Protein AF-A0A590UJH7-F1 (afdb_monomer)

Solvent-accessible surface area (backbone atoms only — not comparable to full-atom values): 5292 Å² total; per-residue (Å²): 113,94,82,71,70,86,52,66,44,69,43,80,46,35,69,71,58,42,50,66,76,37,66,91,41,55,76,65,64,64,70,36,80,49,76,37,46,43,72,35,89,73,34,85,44,66,80,74,48,61,34,47,60,52,49,46,46,61,72,41,87,78,50,69,88,79,75,90,61,97,65,79,81,49,74,79,75,78,82,77,131

Secondary structure (DSSP, 8-state):
-TT-----EE-S--HHHHHHHHTT-HHHHTTSS-EE-TT-TT--S-TTSSHHHHHHHHTSSSPP-----S-----------

Foldseek 3Di:
DVVPDAAEEFELADDVRCCVVCVVPVVVNVVHPYYHYNPHPQPPDDPVDCSRVVVGQVPDVVRDPDDDDVDPDRPDDPDDD

Organism: Homo sapiens (NCBI:txid9606)

Nearest PDB structures (foldseek):
  3l5k-assembly1_A  TM=1.005E+00  e=3.185E-09  Homo sapiens
  8i8b-assembly1_J  TM=5.307E-01  e=3.316E+00  Autographa calif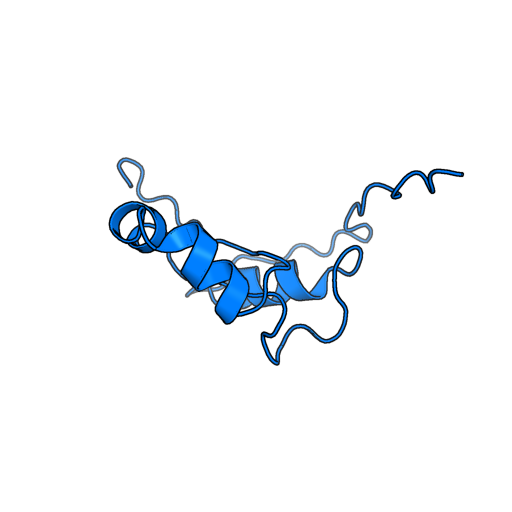ornica multiple nucleopolyhedrovirus
  5i90-assembly1_B  TM=3.863E-01  e=3.794E+00  Pseudomonas aeruginosa PAO1

pLDDT: mean 86.93, std 18.57, range [40.75, 98.38]

InterPro domains:
  IPR023214 HAD superfamily [G3DSA:3.40.50.1000] (1-75)
  IPR036412 HAD-like superfamily [SSF56784] (4-64)

Mean predicted aligned error: 7.37 Å

Structure (mmCIF, N/CA/C/O backbone):
data_AF-A0A590UJH7-F1
#
_entry.id   AF-A0A590UJH7-F1
#
loop_
_atom_site.group_PDB
_atom_site.id
_atom_site.type_symbol
_atom_site.label_atom_id
_atom_site.label_alt_id
_atom_site.label_comp_id
_atom_site.label_asym_id
_atom_site.label_entity_id
_atom_site.label_seq_id
_atom_site.pdbx_PDB_ins_code
_atom_site.Cartn_x
_atom_site.Cartn_y
_atom_site.Cartn_z
_atom_site.occupancy
_atom_site.B_iso_or_equiv
_atom_site.auth_seq_id
_atom_site.auth_comp_id
_atom_site.auth_asym_id
_atom_site.auth_atom_id
_atom_site.pdbx_PDB_model_num
ATOM 1 N N . ARG A 1 1 ? -13.892 -5.151 8.477 1.00 87.50 1 ARG A N 1
ATOM 2 C CA . ARG A 1 1 ? -13.275 -6.265 9.246 1.00 87.50 1 ARG A CA 1
ATOM 3 C C . ARG A 1 1 ? -14.271 -7.327 9.769 1.00 87.50 1 ARG A C 1
ATOM 5 O O . ARG A 1 1 ? -13.819 -8.294 10.359 1.00 87.50 1 ARG A O 1
ATOM 12 N N . LYS A 1 2 ? -15.590 -7.230 9.505 1.00 95.94 2 LYS A N 1
ATOM 13 C CA . LYS A 1 2 ? -16.641 -8.151 10.011 1.00 95.94 2 LYS A CA 1
ATOM 14 C C . LYS A 1 2 ? -16.359 -9.655 9.828 1.00 95.94 2 LYS A C 1
ATOM 16 O O . LYS A 1 2 ? -16.696 -10.435 10.703 1.00 95.94 2 LYS A O 1
ATOM 21 N N . HIS A 1 3 ? -15.752 -10.044 8.708 1.00 96.62 3 HIS A N 1
ATOM 22 C CA . HIS A 1 3 ? -15.475 -11.448 8.376 1.00 96.62 3 HIS A CA 1
ATOM 23 C C . HIS A 1 3 ? -14.040 -11.894 8.700 1.00 96.62 3 HIS A C 1
ATOM 25 O O . HIS A 1 3 ? -13.657 -12.993 8.327 1.00 96.62 3 HIS A O 1
ATOM 31 N N . GLY A 1 4 ? -13.225 -11.045 9.338 1.00 94.50 4 GLY A N 1
ATOM 32 C CA . GLY A 1 4 ? -11.852 -11.399 9.720 1.00 94.50 4 GLY A CA 1
ATOM 33 C C . GLY A 1 4 ? -10.880 -11.662 8.561 1.00 94.50 4 GLY A C 1
ATOM 34 O O . GLY A 1 4 ? -9.776 -12.126 8.812 1.00 94.50 4 GLY A O 1
ATOM 35 N N . ILE A 1 5 ? -11.256 -11.365 7.313 1.00 95.50 5 ILE A N 1
ATOM 36 C CA . ILE A 1 5 ? -10.394 -11.573 6.141 1.00 95.50 5 ILE A CA 1
ATOM 37 C C . ILE A 1 5 ? -9.252 -10.541 6.149 1.00 95.50 5 ILE A C 1
ATOM 39 O O . ILE A 1 5 ? -9.556 -9.343 6.156 1.00 95.50 5 ILE A O 1
ATOM 43 N N . PRO A 1 6 ? -7.970 -10.956 6.150 1.00 95.38 6 PRO A N 1
ATOM 44 C CA . PRO A 1 6 ? -6.837 -10.042 6.025 1.00 95.38 6 PRO A CA 1
ATOM 45 C C . PRO A 1 6 ? -6.805 -9.390 4.640 1.00 95.38 6 PRO A C 1
ATOM 47 O O . PRO A 1 6 ? -7.032 -10.052 3.630 1.00 95.38 6 PRO A O 1
ATOM 50 N N . PHE A 1 7 ? -6.508 -8.093 4.580 1.00 96.75 7 PHE A N 1
ATOM 51 C CA . PHE A 1 7 ? -6.344 -7.360 3.325 1.00 96.75 7 PHE A CA 1
ATOM 52 C C . PHE A 1 7 ? -5.332 -6.227 3.509 1.00 96.75 7 PHE A C 1
ATOM 54 O O . PHE A 1 7 ? -5.214 -5.654 4.592 1.00 96.75 7 PHE A O 1
ATOM 61 N N . ALA A 1 8 ? -4.597 -5.911 2.448 1.00 98.00 8 ALA A N 1
ATOM 62 C CA . ALA A 1 8 ? -3.519 -4.928 2.449 1.00 98.00 8 ALA A CA 1
ATOM 63 C C . ALA A 1 8 ? -3.593 -4.054 1.192 1.00 98.00 8 ALA A C 1
ATOM 65 O O . ALA A 1 8 ? -4.314 -4.378 0.246 1.00 98.00 8 ALA A O 1
ATOM 66 N N . LEU A 1 9 ? -2.872 -2.933 1.199 1.00 98.12 9 LEU A N 1
ATOM 67 C CA . LEU A 1 9 ? -2.842 -1.984 0.088 1.00 98.12 9 LEU A CA 1
ATOM 68 C C . LEU A 1 9 ? -1.466 -1.974 -0.581 1.00 98.12 9 LEU A C 1
ATOM 70 O O . LEU A 1 9 ? -0.451 -1.847 0.093 1.00 98.12 9 LEU A O 1
ATOM 74 N N . ALA A 1 10 ? -1.449 -2.032 -1.911 1.00 97.88 10 ALA A N 1
ATOM 75 C CA . ALA A 1 10 ? -0.264 -1.838 -2.742 1.00 97.88 10 ALA A CA 1
ATOM 76 C C . ALA A 1 10 ? -0.516 -0.688 -3.730 1.00 97.88 10 ALA A C 1
ATOM 78 O O . ALA A 1 10 ? -1.445 -0.758 -4.541 1.00 97.88 10 ALA A O 1
ATOM 79 N N . THR A 1 11 ? 0.293 0.371 -3.682 1.00 97.56 11 THR A N 1
ATOM 80 C CA . THR A 1 11 ? 0.116 1.577 -4.510 1.00 97.56 11 THR A CA 1
ATOM 81 C C . THR A 1 11 ? 1.432 2.037 -5.120 1.00 97.56 11 THR A C 1
ATOM 83 O O . THR A 1 11 ? 2.442 2.064 -4.438 1.00 97.56 11 THR A O 1
ATOM 86 N N . S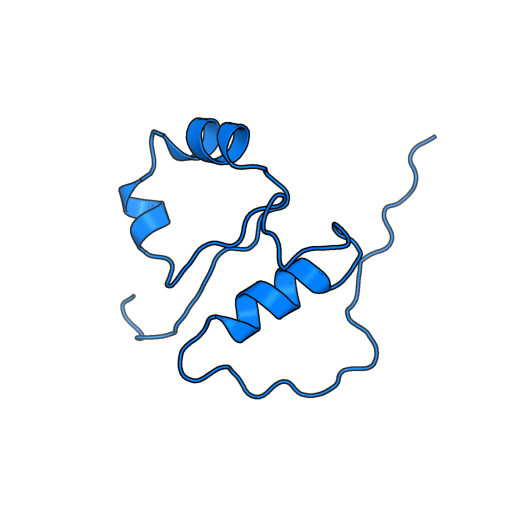ER A 1 12 ? 1.420 2.474 -6.382 1.00 96.94 12 SER A N 1
ATOM 87 C CA . SER A 1 12 ? 2.606 3.062 -7.031 1.00 96.94 12 SER A CA 1
ATOM 88 C C . SER A 1 12 ? 2.917 4.485 -6.540 1.00 96.94 12 SER A C 1
ATOM 90 O O . SER A 1 12 ? 3.863 5.108 -7.005 1.00 96.94 12 SER A O 1
ATOM 92 N N . SER A 1 13 ? 2.097 5.048 -5.644 1.00 97.19 13 SER A N 1
ATOM 93 C CA . SER A 1 13 ? 2.379 6.357 -5.047 1.00 97.19 13 SER A CA 1
ATOM 94 C C . SER A 1 13 ? 3.557 6.241 -4.085 1.00 97.19 13 SER A C 1
ATOM 96 O O . SER A 1 13 ? 3.538 5.369 -3.222 1.00 97.19 13 SER A O 1
ATOM 98 N N . GLY A 1 14 ? 4.530 7.145 -4.196 1.00 97.06 14 GLY A N 1
ATOM 99 C CA . GLY A 1 14 ? 5.529 7.341 -3.145 1.00 97.06 14 GLY A CA 1
ATOM 100 C C . GLY A 1 14 ? 4.939 8.034 -1.913 1.00 97.06 14 GLY A C 1
ATOM 101 O O . GLY A 1 14 ? 3.828 8.580 -1.964 1.00 97.06 14 GLY A O 1
ATOM 102 N N . SER A 1 15 ? 5.712 8.057 -0.831 1.00 97.06 15 SER A N 1
ATOM 103 C CA . SER A 1 15 ? 5.328 8.516 0.511 1.00 97.06 15 SER A CA 1
ATOM 104 C C . SER A 1 15 ? 4.614 9.870 0.519 1.00 97.06 15 SER A C 1
ATOM 106 O O . SER A 1 15 ? 3.473 9.965 0.969 1.00 97.06 15 SER A O 1
ATOM 108 N N . ALA A 1 16 ? 5.207 10.907 -0.084 1.00 97.62 16 ALA A N 1
ATOM 109 C CA . ALA A 1 16 ? 4.619 12.251 -0.101 1.00 97.62 16 ALA A CA 1
ATOM 110 C C . ALA A 1 16 ? 3.249 12.303 -0.808 1.00 97.62 16 ALA A C 1
ATOM 112 O O . ALA A 1 16 ? 2.304 12.935 -0.332 1.00 97.62 16 ALA A O 1
ATOM 113 N N . SER A 1 17 ? 3.115 11.609 -1.944 1.00 97.75 17 SER A N 1
ATOM 114 C CA . SER A 1 17 ? 1.855 11.555 -2.695 1.00 97.75 17 SER A CA 1
ATOM 115 C C . SER A 1 17 ? 0.792 10.755 -1.944 1.00 97.75 17 SER A C 1
ATOM 117 O O . SER A 1 17 ? -0.378 11.144 -1.924 1.00 97.75 17 SER A O 1
ATOM 119 N N . PHE A 1 18 ? 1.197 9.649 -1.316 1.00 98.19 18 PHE A N 1
ATOM 120 C CA . PHE A 1 18 ?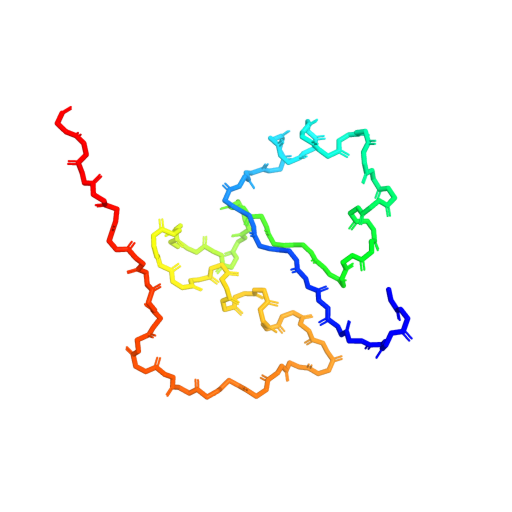 0.324 8.840 -0.480 1.00 98.19 18 PHE A CA 1
ATOM 121 C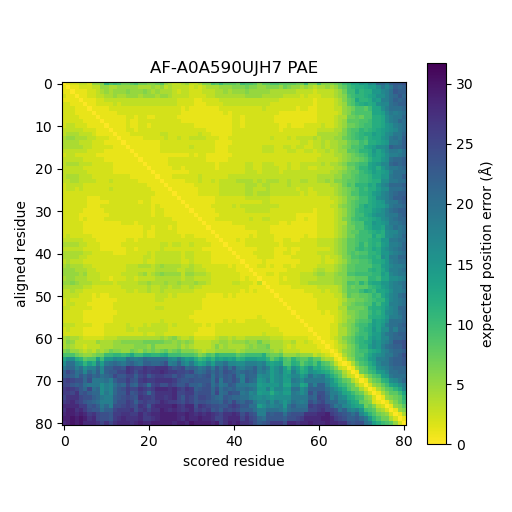 C . PHE A 1 18 ? -0.202 9.646 0.711 1.00 98.19 18 PHE A C 1
ATOM 123 O O . PHE A 1 18 ? -1.411 9.674 0.941 1.00 98.19 18 PHE A O 1
ATOM 130 N N . ASP A 1 19 ? 0.658 10.368 1.426 1.00 97.75 19 ASP A N 1
ATOM 131 C CA . ASP A 1 19 ? 0.235 11.182 2.564 1.00 97.75 19 ASP A CA 1
ATOM 132 C C . ASP A 1 19 ? -0.739 12.284 2.167 1.00 97.75 19 ASP A C 1
ATOM 134 O O . ASP A 1 19 ? -1.777 12.444 2.814 1.00 97.75 19 ASP A O 1
ATOM 138 N N . MET A 1 20 ? -0.480 12.974 1.055 1.00 98.00 20 MET A N 1
ATOM 139 C CA . MET A 1 20 ? -1.398 13.981 0.528 1.00 98.00 20 MET A CA 1
ATOM 140 C C . MET A 1 20 ? -2.779 13.379 0.219 1.00 98.00 20 MET A C 1
ATOM 142 O O . MET A 1 20 ? -3.796 13.897 0.688 1.00 98.00 20 MET A O 1
ATOM 146 N N . LYS A 1 21 ? -2.821 12.258 -0.517 1.00 97.44 21 LYS A N 1
ATOM 147 C CA . LYS A 1 21 ? -4.063 11.576 -0.933 1.00 97.44 21 LYS A CA 1
ATOM 148 C C . LYS A 1 21 ? -4.836 10.963 0.237 1.00 97.44 21 LYS A C 1
ATOM 150 O O . LYS A 1 21 ? -6.060 10.887 0.185 1.00 97.44 21 LYS A O 1
ATOM 155 N N . THR A 1 22 ? -4.140 10.522 1.283 1.00 97.56 22 THR A N 1
ATOM 156 C CA . THR A 1 22 ? -4.749 9.815 2.424 1.00 97.56 22 THR A CA 1
ATOM 157 C C . THR A 1 22 ? -4.973 10.686 3.655 1.00 97.56 22 THR A C 1
ATOM 159 O O . THR A 1 22 ? -5.591 10.227 4.614 1.00 97.56 22 THR A O 1
ATOM 162 N N . SER A 1 23 ? -4.520 11.943 3.633 1.00 97.38 23 SER A N 1
ATOM 163 C CA . SER A 1 23 ? -4.582 12.890 4.756 1.00 97.38 23 SER A CA 1
ATOM 164 C C . SER A 1 23 ? -5.959 12.997 5.422 1.00 97.38 23 SER A C 1
ATOM 166 O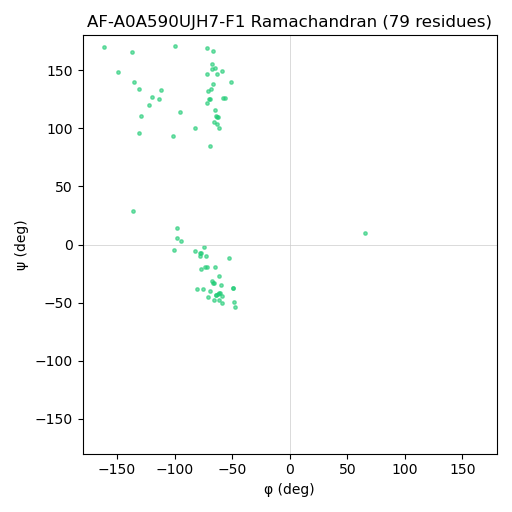 O . SER A 1 23 ? -6.036 13.088 6.642 1.00 97.38 23 SER A O 1
ATOM 168 N N . ARG A 1 24 ? -7.045 12.928 4.642 1.00 98.19 24 ARG A N 1
ATOM 169 C CA . ARG A 1 24 ? -8.436 13.047 5.125 1.00 98.19 24 ARG A CA 1
ATOM 170 C C . ARG A 1 24 ? -9.128 11.713 5.426 1.00 98.19 24 ARG A C 1
ATOM 172 O O . ARG A 1 24 ? -10.315 11.703 5.733 1.00 98.19 24 ARG A O 1
ATOM 179 N N . HIS A 1 25 ? -8.422 10.594 5.289 1.00 97.44 25 HIS A N 1
ATOM 180 C CA . HIS A 1 25 ? -8.997 9.248 5.361 1.00 97.44 25 HIS A CA 1
ATOM 181 C C . HIS A 1 25 ? -8.135 8.295 6.201 1.00 97.44 25 HIS A C 1
ATOM 183 O O . HIS A 1 25 ? -8.113 7.088 5.950 1.00 97.44 25 HIS A O 1
ATOM 189 N N . LYS A 1 26 ? -7.389 8.812 7.184 1.00 96.38 26 LYS A N 1
ATOM 190 C CA . LYS A 1 26 ? -6.416 8.018 7.952 1.00 96.38 26 LYS A CA 1
ATOM 191 C C . LYS A 1 26 ? -7.073 6.844 8.693 1.00 96.38 26 LYS A C 1
ATOM 193 O O . LYS A 1 26 ? -6.494 5.763 8.723 1.00 96.38 26 LYS A O 1
ATOM 198 N N . GLU A 1 27 ? -8.301 6.999 9.186 1.00 97.44 27 GLU A N 1
ATOM 199 C CA . GLU A 1 27 ? -9.080 5.929 9.824 1.00 97.44 27 GLU A CA 1
ATOM 200 C C . GLU A 1 27 ? -9.470 4.825 8.840 1.00 97.44 27 GLU A C 1
ATOM 202 O O . GLU A 1 27 ? -9.538 3.659 9.211 1.00 97.44 27 GLU A O 1
ATOM 207 N N . PHE A 1 28 ? -9.719 5.167 7.575 1.00 97.88 28 PHE A N 1
ATOM 208 C CA . PHE A 1 28 ? -9.983 4.167 6.544 1.00 97.88 28 PHE A CA 1
ATOM 209 C C . PHE A 1 28 ? -8.705 3.395 6.205 1.00 97.88 28 PHE A C 1
ATOM 211 O O . PHE A 1 28 ? -8.717 2.166 6.143 1.00 97.88 28 PHE A O 1
ATOM 218 N N . PHE A 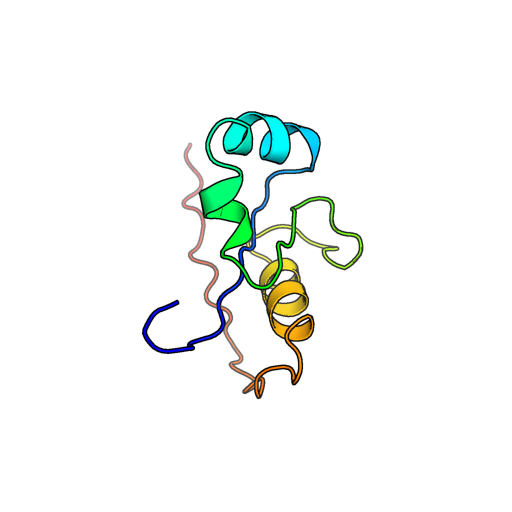1 29 ? -7.582 4.101 6.040 1.00 97.56 29 PHE A N 1
ATOM 219 C CA . PHE A 1 29 ? -6.304 3.468 5.716 1.00 97.56 29 PHE A CA 1
ATOM 220 C C . PHE A 1 29 ? -5.691 2.681 6.891 1.00 97.56 29 PHE A C 1
ATOM 222 O O . PHE A 1 29 ? -4.916 1.759 6.652 1.00 97.56 29 PHE A O 1
ATOM 229 N N . SER A 1 30 ? -6.093 2.936 8.141 1.00 96.50 30 SER A N 1
ATOM 230 C CA . SER A 1 30 ? -5.707 2.098 9.290 1.00 96.50 30 SER A CA 1
ATOM 231 C C . SER A 1 30 ? -6.411 0.730 9.311 1.00 96.50 30 SER A C 1
ATOM 233 O O . SER A 1 30 ? -6.053 -0.164 10.083 1.00 96.50 30 SER A O 1
ATOM 235 N N . LEU A 1 31 ? -7.415 0.515 8.450 1.00 97.38 31 LEU A N 1
ATOM 236 C CA . LEU A 1 31 ? -8.113 -0.766 8.356 1.00 97.38 31 LEU A CA 1
ATOM 237 C C . LEU A 1 31 ? -7.318 -1.838 7.605 1.00 97.38 31 LEU A C 1
ATOM 239 O O . LEU A 1 31 ? -7.612 -3.013 7.822 1.00 97.38 31 LEU A O 1
ATOM 243 N N . PHE A 1 32 ? -6.351 -1.457 6.770 1.00 97.69 32 PHE A N 1
ATOM 244 C CA . PHE A 1 32 ? -5.470 -2.394 6.072 1.00 97.69 32 PHE A CA 1
ATOM 245 C C . PHE A 1 32 ? -4.476 -3.022 7.057 1.00 97.69 32 PHE A C 1
ATOM 247 O O . PHE A 1 32 ? -4.050 -2.376 8.012 1.00 97.69 32 PHE A O 1
ATOM 254 N N . SER A 1 33 ? -4.102 -4.285 6.838 1.00 97.31 33 SER A N 1
ATOM 255 C CA . SER A 1 33 ? -3.083 -4.971 7.647 1.00 97.31 33 SER A CA 1
ATOM 256 C C . SER A 1 33 ? -1.729 -4.265 7.570 1.00 97.31 33 SER A C 1
ATOM 258 O O . SER A 1 33 ? -1.056 -4.094 8.583 1.00 97.31 33 SER A O 1
ATOM 260 N N . HIS A 1 34 ? -1.364 -3.828 6.368 1.00 98.12 34 HIS A N 1
ATOM 261 C CA . HIS A 1 34 ? -0.169 -3.055 6.054 1.00 98.12 34 HIS A CA 1
ATOM 262 C C . HIS A 1 34 ? -0.352 -2.374 4.694 1.00 98.12 34 HIS A C 1
ATOM 264 O O . HIS A 1 34 ? -1.305 -2.654 3.956 1.00 98.12 34 HIS A O 1
ATOM 270 N N . ILE A 1 35 ? 0.567 -1.467 4.371 1.00 98.25 35 ILE A N 1
ATOM 271 C CA . ILE A 1 35 ? 0.577 -0.701 3.125 1.00 98.25 35 ILE A CA 1
ATOM 272 C C . ILE A 1 35 ? 1.977 -0.796 2.514 1.00 98.25 35 ILE A C 1
ATOM 274 O O . ILE A 1 35 ? 2.969 -0.637 3.223 1.00 98.25 35 ILE A O 1
ATOM 278 N N . VAL A 1 36 ? 2.048 -1.071 1.213 1.00 98.25 36 VAL A N 1
ATOM 279 C CA . VAL A 1 36 ? 3.275 -1.041 0.406 1.00 98.25 36 VAL A CA 1
ATOM 280 C C . VAL A 1 36 ? 3.157 0.096 -0.602 1.00 98.25 36 VAL A C 1
ATOM 282 O O . VAL A 1 36 ? 2.1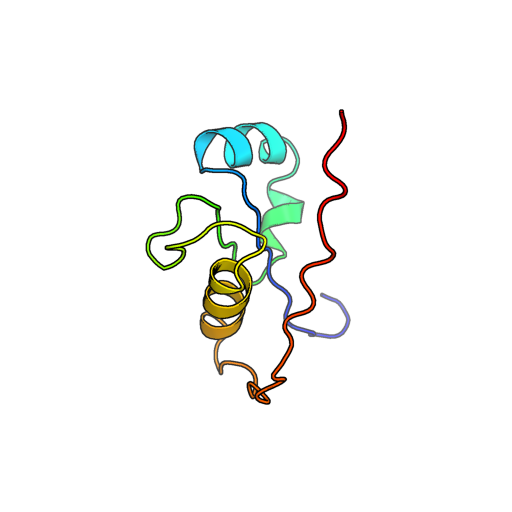67 0.183 -1.340 1.00 98.25 36 VAL A O 1
ATOM 285 N N . LEU A 1 37 ? 4.147 0.983 -0.593 1.00 98.38 37 LEU A N 1
ATOM 286 C CA . LEU A 1 37 ? 4.216 2.165 -1.449 1.00 98.38 37 LEU A CA 1
ATOM 287 C C . LEU A 1 37 ? 5.142 1.923 -2.647 1.00 98.38 37 LEU A C 1
ATOM 289 O O . LEU A 1 37 ? 5.827 0.906 -2.721 1.00 98.38 37 LEU A O 1
ATOM 293 N N . GLY A 1 38 ? 5.140 2.847 -3.606 1.00 97.25 38 GLY A N 1
ATOM 294 C CA . GLY A 1 38 ? 5.952 2.724 -4.821 1.00 97.25 38 GLY A CA 1
ATOM 295 C C . GLY A 1 38 ? 7.444 2.969 -4.593 1.00 97.25 38 GLY A C 1
ATOM 296 O O . GLY A 1 38 ? 8.253 2.562 -5.413 1.00 97.25 38 GLY A O 1
ATOM 297 N N . ASP A 1 39 ? 7.794 3.630 -3.492 1.00 97.19 39 ASP A N 1
ATOM 298 C CA . ASP A 1 39 ? 9.158 3.910 -3.029 1.00 97.19 39 ASP A CA 1
ATOM 299 C C . ASP A 1 39 ? 9.640 2.903 -1.969 1.00 97.19 39 ASP A C 1
ATOM 301 O O . ASP A 1 39 ? 10.632 3.138 -1.278 1.00 97.19 39 ASP A O 1
ATOM 305 N N . ASP A 1 40 ? 8.930 1.784 -1.820 1.00 97.88 40 ASP A N 1
ATOM 306 C CA . ASP A 1 40 ? 9.301 0.715 -0.905 1.00 97.88 40 ASP A CA 1
ATOM 307 C C . ASP A 1 40 ? 10.590 0.005 -1.370 1.00 97.88 40 ASP A C 1
ATOM 309 O O . ASP A 1 40 ? 10.694 -0.354 -2.544 1.00 97.88 40 ASP A O 1
ATOM 313 N N . PRO A 1 41 ? 11.573 -0.245 -0.484 1.00 97.38 41 PRO A N 1
ATOM 314 C CA . PRO A 1 41 ? 12.863 -0.820 -0.874 1.00 97.38 41 PRO A CA 1
ATOM 315 C C . PRO A 1 41 ? 12.778 -2.250 -1.430 1.00 97.38 41 PRO A C 1
ATOM 317 O O . PRO A 1 41 ? 13.712 -2.697 -2.093 1.00 97.38 41 PRO A O 1
ATOM 320 N N . GLU A 1 42 ? 11.691 -2.984 -1.167 1.00 96.31 42 GLU A N 1
ATOM 321 C CA . GLU A 1 42 ? 11.459 -4.310 -1.755 1.00 96.31 42 GLU A CA 1
ATOM 322 C C . GLU A 1 42 ? 10.856 -4.243 -3.172 1.00 96.31 42 GLU A C 1
ATOM 324 O O . GLU A 1 42 ? 10.714 -5.280 -3.822 1.00 96.31 42 GLU A O 1
ATOM 329 N N . VAL A 1 43 ? 10.501 -3.047 -3.659 1.00 96.38 43 VAL A N 1
ATOM 330 C CA . VAL A 1 43 ? 9.931 -2.808 -4.991 1.00 96.38 43 VAL A CA 1
ATOM 331 C C . VAL A 1 43 ? 11.023 -2.270 -5.906 1.00 96.38 43 VAL A C 1
ATOM 333 O O . VAL A 1 43 ? 11.286 -1.071 -5.951 1.00 96.38 43 VAL A O 1
ATOM 336 N N . GLN A 1 44 ? 11.684 -3.170 -6.633 1.00 96.12 44 GLN A N 1
ATOM 337 C CA . GLN A 1 44 ? 12.770 -2.796 -7.542 1.00 96.12 44 GLN A CA 1
ATOM 338 C C . GLN A 1 44 ? 12.225 -2.279 -8.874 1.00 96.12 44 GLN A C 1
ATOM 340 O O . GLN A 1 44 ? 12.738 -1.302 -9.418 1.00 96.12 44 GLN A O 1
ATOM 345 N N . HIS A 1 45 ? 11.153 -2.903 -9.362 1.00 95.25 45 HIS A N 1
ATOM 346 C CA . HIS A 1 45 ? 10.474 -2.532 -10.593 1.00 95.25 45 HIS A CA 1
ATOM 347 C C . HIS A 1 45 ? 9.019 -2.165 -10.290 1.00 95.25 45 HIS A C 1
ATOM 349 O O . HIS A 1 45 ? 8.272 -2.902 -9.641 1.00 95.25 45 HIS A O 1
ATOM 355 N N . GLY A 1 46 ? 8.613 -0.976 -10.738 1.00 91.69 46 GLY A N 1
ATOM 356 C CA . GLY A 1 46 ? 7.219 -0.556 -10.665 1.00 91.69 46 GLY A CA 1
ATOM 357 C C . GLY A 1 46 ? 6.333 -1.410 -11.573 1.00 91.69 46 GLY A C 1
ATOM 358 O O . GLY A 1 46 ? 6.811 -2.110 -12.457 1.00 91.69 46 GLY A O 1
ATOM 359 N N . LYS A 1 47 ? 5.011 -1.314 -11.395 1.00 90.75 47 LYS A N 1
ATOM 360 C CA . LYS A 1 47 ? 4.055 -1.969 -12.306 1.00 90.75 47 LYS A CA 1
ATOM 361 C C . LYS A 1 47 ? 4.384 -1.602 -13.768 1.00 90.75 47 LYS A C 1
ATOM 363 O O . LYS A 1 47 ? 4.667 -0.426 -14.009 1.00 90.75 47 LYS A O 1
ATOM 368 N N . PRO A 1 48 ? 4.290 -2.535 -14.732 1.00 94.19 48 PRO A N 1
ATOM 369 C CA . PRO A 1 48 ? 3.602 -3.831 -14.667 1.00 94.19 48 PRO A CA 1
ATOM 370 C C . PRO A 1 48 ? 4.306 -4.968 -13.906 1.00 94.19 48 PRO A C 1
ATOM 372 O O . PRO A 1 48 ? 3.667 -5.999 -13.692 1.00 94.19 48 PRO A O 1
ATOM 375 N N . ASP A 1 49 ? 5.553 -4.798 -13.462 1.00 93.62 49 ASP A N 1
ATOM 376 C CA . ASP A 1 49 ? 6.271 -5.837 -12.719 1.00 93.62 49 ASP A CA 1
ATOM 377 C C . ASP A 1 49 ? 5.559 -6.264 -11.419 1.00 93.62 49 ASP A C 1
ATOM 379 O O . ASP A 1 49 ? 4.852 -5.471 -10.774 1.00 93.62 49 ASP A O 1
ATOM 383 N N . PRO A 1 50 ? 5.715 -7.540 -11.010 1.00 94.31 50 PRO A N 1
ATOM 384 C CA . PRO A 1 50 ? 4.961 -8.111 -9.900 1.00 94.31 50 PRO A CA 1
ATOM 385 C C . PRO A 1 50 ? 5.492 -7.701 -8.519 1.00 94.31 50 PRO A C 1
ATOM 387 O O . PRO A 1 50 ? 4.840 -8.010 -7.517 1.00 94.31 50 PRO A O 1
ATOM 390 N N . ASP A 1 51 ? 6.639 -7.021 -8.446 1.00 95.31 51 ASP A N 1
ATOM 391 C CA . ASP A 1 51 ? 7.397 -6.751 -7.218 1.00 95.31 51 ASP A CA 1
ATOM 392 C C . ASP A 1 51 ? 6.520 -6.203 -6.090 1.00 95.31 51 ASP A C 1
ATOM 394 O O . ASP A 1 51 ? 6.505 -6.749 -4.987 1.00 95.31 51 ASP A O 1
ATOM 398 N N . ILE A 1 52 ? 5.701 -5.186 -6.373 1.00 96.94 52 ILE A N 1
ATOM 399 C CA . ILE A 1 52 ? 4.844 -4.559 -5.358 1.00 96.94 52 ILE A CA 1
ATOM 400 C C . ILE A 1 52 ? 3.757 -5.496 -4.816 1.00 96.94 52 ILE A C 1
ATOM 402 O O . ILE A 1 52 ? 3.398 -5.425 -3.638 1.00 96.94 52 ILE A O 1
ATOM 406 N N . PHE A 1 53 ? 3.235 -6.401 -5.645 1.00 95.19 53 PHE A N 1
ATOM 407 C CA . PHE A 1 53 ? 2.247 -7.387 -5.210 1.00 95.19 53 PHE A CA 1
ATOM 408 C C . PHE A 1 53 ? 2.910 -8.503 -4.402 1.00 95.19 53 PHE A C 1
ATOM 410 O O . PHE A 1 53 ? 2.356 -8.935 -3.391 1.00 95.19 53 PHE A O 1
ATOM 417 N N . LEU A 1 54 ? 4.111 -8.924 -4.806 1.00 95.00 54 LEU A N 1
ATOM 418 C CA . LEU A 1 54 ? 4.909 -9.921 -4.097 1.00 95.00 54 LEU A CA 1
ATOM 419 C C . LEU A 1 54 ? 5.359 -9.409 -2.724 1.00 95.00 54 LEU A C 1
ATOM 421 O O . LEU A 1 54 ? 5.172 -10.111 -1.731 1.00 95.00 54 LEU A O 1
ATOM 425 N N . ALA A 1 55 ? 5.890 -8.187 -2.642 1.00 96.00 55 ALA A N 1
ATOM 426 C CA . ALA A 1 55 ? 6.259 -7.539 -1.382 1.00 96.00 55 ALA A CA 1
ATOM 427 C C . ALA A 1 55 ? 5.042 -7.405 -0.451 1.00 96.00 55 ALA A C 1
ATOM 429 O O . ALA A 1 55 ? 5.096 -7.755 0.729 1.00 96.00 55 ALA A O 1
ATOM 430 N N . CYS A 1 56 ? 3.895 -6.989 -0.997 1.00 97.06 56 CYS A N 1
ATOM 431 C CA . CYS A 1 56 ? 2.660 -6.872 -0.227 1.00 97.06 56 CYS A CA 1
ATOM 432 C C . CYS A 1 56 ? 2.164 -8.227 0.298 1.00 97.06 56 CYS A C 1
ATOM 434 O O . CYS A 1 56 ? 1.798 -8.324 1.468 1.00 97.06 56 CYS A O 1
ATOM 436 N N . ALA A 1 57 ? 2.197 -9.288 -0.512 1.00 95.69 57 ALA A N 1
ATOM 437 C CA . ALA A 1 57 ? 1.812 -10.626 -0.070 1.00 95.69 57 ALA A CA 1
ATOM 438 C C . ALA A 1 57 ? 2.746 -11.160 1.031 1.00 95.69 57 ALA A C 1
ATOM 440 O O . ALA A 1 57 ? 2.274 -11.680 2.042 1.00 95.69 57 ALA A O 1
ATOM 441 N N . LYS A 1 58 ? 4.065 -10.983 0.876 1.00 95.31 58 LYS A N 1
ATOM 442 C CA . LYS A 1 58 ? 5.081 -11.464 1.829 1.00 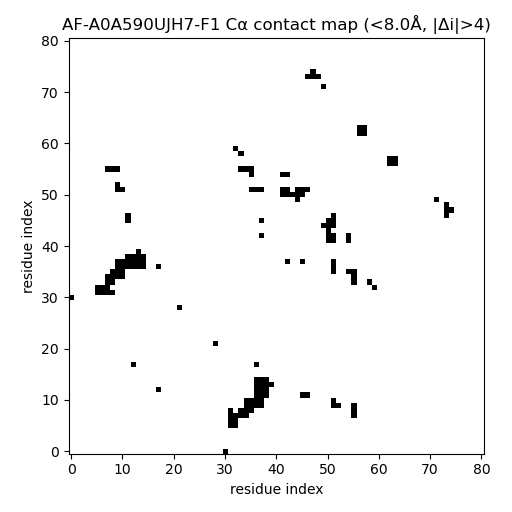95.31 58 LYS A CA 1
ATOM 443 C C . LYS A 1 58 ? 4.963 -10.855 3.230 1.00 95.31 58 LYS A C 1
ATOM 445 O O . LYS A 1 58 ? 5.368 -11.502 4.188 1.00 95.31 58 LYS A O 1
ATOM 450 N N . ARG A 1 59 ? 4.410 -9.644 3.364 1.00 97.00 59 ARG A N 1
ATOM 451 C CA . ARG A 1 59 ? 4.263 -8.940 4.655 1.00 97.00 59 ARG A CA 1
ATOM 452 C C . ARG A 1 59 ? 3.105 -9.425 5.528 1.00 97.00 59 ARG A C 1
ATOM 454 O O . ARG A 1 59 ? 3.025 -9.033 6.692 1.00 97.00 59 ARG A O 1
ATOM 461 N N . PHE A 1 60 ? 2.214 -10.272 5.013 1.00 96.31 60 PHE A N 1
ATOM 462 C CA . PHE A 1 60 ? 1.243 -10.947 5.874 1.00 96.31 60 PHE A CA 1
ATOM 463 C C . PHE A 1 60 ? 1.939 -11.939 6.814 1.00 96.31 60 PHE A C 1
ATOM 465 O O . PHE A 1 60 ? 2.968 -12.519 6.476 1.00 96.31 60 PHE A O 1
ATOM 472 N N . SER A 1 61 ? 1.351 -12.159 7.990 1.00 93.50 61 SER A N 1
ATOM 473 C CA . SER A 1 61 ? 1.846 -13.122 8.975 1.00 93.50 61 SER A CA 1
ATOM 474 C C . SER A 1 61 ? 0.710 -14.052 9.432 1.00 93.50 61 SER A C 1
ATOM 476 O O . SER A 1 61 ? -0.213 -13.576 10.100 1.00 93.50 61 SER A O 1
ATOM 478 N N . PRO A 1 62 ? 0.737 -15.352 9.071 1.00 91.88 62 PRO A N 1
ATOM 479 C CA . PRO A 1 62 ? 1.692 -15.972 8.147 1.00 91.88 62 PRO A CA 1
ATOM 480 C C . PRO A 1 62 ? 1.499 -15.467 6.702 1.00 91.88 62 PRO A C 1
ATOM 482 O O . PRO A 1 62 ? 0.395 -15.037 6.348 1.00 91.88 62 PRO A O 1
ATOM 485 N N . PRO A 1 63 ? 2.539 -15.518 5.853 1.00 89.88 63 PRO A N 1
ATOM 486 C CA . PRO A 1 63 ? 2.392 -15.171 4.446 1.00 89.88 63 PRO A CA 1
ATOM 487 C C . PRO A 1 63 ? 1.426 -16.150 3.755 1.00 89.88 63 PRO A C 1
ATOM 489 O O . PRO A 1 63 ? 1.383 -17.332 4.119 1.00 89.88 63 PRO A O 1
ATOM 492 N N . PRO A 1 64 ? 0.640 -15.696 2.760 1.00 88.19 64 PRO A N 1
ATOM 493 C CA . PRO A 1 64 ? -0.248 -16.574 2.014 1.00 88.19 64 PRO A CA 1
ATOM 494 C C . PRO A 1 64 ? 0.564 -17.604 1.220 1.00 88.19 64 PRO A C 1
ATOM 496 O O . PRO A 1 64 ? 1.690 -17.336 0.794 1.00 88.19 64 PRO A O 1
ATOM 499 N N . ALA A 1 65 ? -0.029 -18.773 0.971 1.00 83.06 65 ALA A N 1
ATOM 500 C CA . ALA A 1 65 ? 0.548 -19.753 0.060 1.00 83.06 65 ALA A CA 1
ATOM 501 C C . ALA A 1 65 ? 0.628 -19.142 -1.349 1.00 83.06 65 ALA A C 1
ATOM 503 O O . ALA A 1 65 ? -0.393 -18.903 -1.993 1.00 83.06 65 ALA A O 1
ATOM 504 N N . MET A 1 66 ? 1.842 -18.847 -1.816 1.00 68.88 66 MET A N 1
ATOM 505 C CA . MET A 1 66 ? 2.051 -18.357 -3.175 1.00 68.88 66 MET A CA 1
ATOM 506 C C . MET A 1 66 ? 2.072 -19.549 -4.133 1.00 68.88 66 MET A C 1
ATOM 508 O O . MET A 1 66 ? 3.079 -20.245 -4.247 1.00 68.88 66 MET A O 1
ATOM 512 N N . GLU A 1 67 ? 0.963 -19.800 -4.826 1.00 62.00 67 GLU A N 1
ATOM 513 C CA . GLU A 1 67 ? 0.983 -20.668 -6.003 1.00 62.00 67 GLU A CA 1
ATOM 514 C C . GLU A 1 67 ? 1.737 -19.944 -7.123 1.00 62.00 67 GLU A C 1
ATOM 516 O O . GLU A 1 67 ? 1.383 -18.819 -7.486 1.00 62.00 67 GLU A O 1
ATOM 521 N N . LYS A 1 68 ? 2.778 -20.571 -7.684 1.00 48.56 68 LYS A N 1
ATOM 522 C CA . LYS A 1 68 ? 3.420 -20.076 -8.907 1.00 48.56 68 LYS A CA 1
ATOM 523 C C . LYS A 1 68 ? 2.384 -20.089 -10.029 1.00 48.56 68 LYS A C 1
ATOM 525 O O . LYS A 1 68 ? 2.119 -21.132 -10.617 1.00 48.56 68 LYS A O 1
ATOM 530 N N . LYS A 1 69 ? 1.801 -18.934 -10.333 1.00 51.19 69 LYS A N 1
ATOM 531 C CA . LYS A 1 69 ? 1.131 -18.716 -11.611 1.00 51.19 69 LYS A CA 1
ATOM 532 C C . LYS A 1 69 ? 2.150 -18.040 -12.514 1.00 51.19 69 LYS A C 1
ATOM 534 O O . LYS A 1 69 ? 2.557 -16.919 -12.240 1.00 51.19 69 LYS A O 1
ATOM 539 N N . GLU A 1 70 ? 2.558 -18.748 -13.566 1.00 54.22 70 GLU A N 1
ATOM 540 C CA . GLU A 1 70 ? 3.513 -18.315 -14.608 1.00 54.22 70 GLU A CA 1
ATOM 541 C C . GLU A 1 70 ? 3.138 -16.968 -15.261 1.00 54.22 70 GLU A C 1
ATOM 543 O O . GLU A 1 70 ? 3.952 -16.347 -15.934 1.00 54.22 70 GLU A O 1
ATOM 548 N N . HIS A 1 71 ? 1.923 -16.468 -15.024 1.00 52.75 71 HIS A N 1
ATOM 549 C CA . HIS A 1 71 ? 1.461 -15.185 -15.522 1.00 52.75 71 HIS A CA 1
ATOM 550 C C . HIS A 1 71 ? 0.840 -14.357 -14.395 1.00 52.75 71 HIS A C 1
ATOM 552 O O . HIS A 1 71 ? -0.353 -14.470 -14.101 1.00 52.75 71 HIS A O 1
ATOM 558 N N . TYR A 1 72 ? 1.629 -13.470 -13.787 1.00 52.44 72 TYR A N 1
ATOM 559 C CA . TYR A 1 72 ? 1.043 -12.245 -13.252 1.00 52.44 72 TYR A CA 1
ATOM 560 C C . TYR A 1 72 ? 0.548 -11.454 -14.461 1.00 52.44 72 TYR A C 1
ATOM 562 O O . TYR A 1 72 ? 1.343 -10.952 -15.249 1.00 52.44 72 TYR A O 1
ATOM 570 N N . MET A 1 73 ? -0.771 -11.430 -14.659 1.00 44.00 73 MET A N 1
ATOM 571 C CA . MET A 1 73 ? -1.406 -10.684 -15.742 1.00 44.00 73 MET A CA 1
ATOM 572 C C . MET A 1 73 ? -1.269 -9.190 -15.453 1.00 44.00 73 MET A C 1
ATOM 574 O O . MET A 1 73 ? -2.152 -8.560 -14.873 1.00 44.00 73 MET A O 1
ATOM 578 N N . ALA A 1 74 ? -0.130 -8.626 -15.835 1.00 47.06 74 ALA A N 1
ATOM 579 C CA . ALA A 1 74 ? -0.070 -7.229 -16.191 1.00 47.06 74 ALA A CA 1
ATOM 580 C C . ALA A 1 74 ? -0.939 -7.056 -17.437 1.00 47.06 74 ALA A C 1
ATOM 582 O O . ALA A 1 74 ? -0.617 -7.579 -18.503 1.00 47.06 74 ALA A O 1
ATOM 583 N N . PHE A 1 75 ? -2.076 -6.378 -17.292 1.00 42.34 75 PHE A N 1
ATOM 584 C CA . PHE A 1 75 ? -2.802 -5.907 -18.462 1.00 42.34 75 PHE A CA 1
ATOM 585 C C . PHE A 1 75 ? -1.843 -5.005 -19.250 1.00 42.34 75 PHE A C 1
ATOM 587 O O . PHE A 1 75 ? -1.270 -4.098 -18.636 1.00 42.34 75 PHE A O 1
ATOM 594 N N . PRO A 1 76 ? -1.613 -5.265 -20.549 1.00 40.75 76 PRO A N 1
ATOM 595 C CA . PRO A 1 76 ? -0.785 -4.387 -21.358 1.00 40.75 76 PRO A CA 1
ATOM 596 C C . PRO A 1 76 ? -1.384 -2.984 -21.277 1.00 40.75 76 PRO A C 1
ATOM 598 O O . PRO A 1 76 ? -2.585 -2.800 -21.482 1.00 40.75 76 PRO A O 1
ATOM 601 N N . THR A 1 77 ? -0.566 -2.005 -20.899 1.00 50.03 77 THR A N 1
ATOM 602 C CA . THR A 1 77 ? -0.931 -0.605 -21.069 1.00 50.03 77 THR A CA 1
ATOM 603 C C . THR A 1 77 ? -1.025 -0.378 -22.568 1.00 50.03 77 THR A C 1
ATOM 605 O O . THR A 1 77 ? -0.043 -0.573 -23.276 1.00 50.03 77 THR A O 1
ATOM 608 N N . GLU A 1 78 ? -2.216 -0.056 -23.068 1.00 45.69 78 GLU A N 1
ATOM 60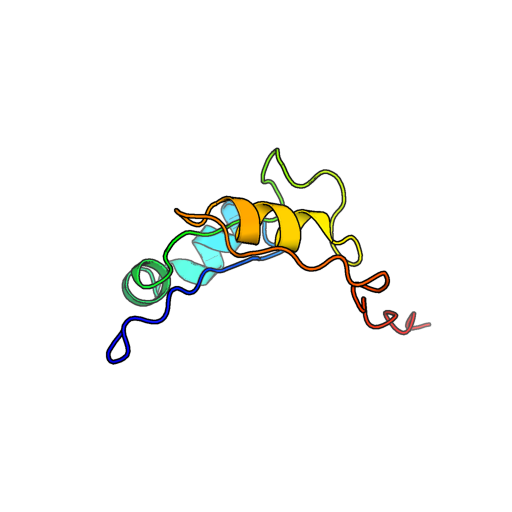9 C CA . GLU A 1 78 ? -2.349 0.433 -24.435 1.00 45.69 78 GLU A CA 1
ATOM 610 C C . GLU A 1 78 ? -1.576 1.751 -24.511 1.00 45.69 78 GLU A C 1
ATOM 612 O O . GLU A 1 78 ? -1.949 2.742 -23.878 1.00 45.69 78 GLU A O 1
ATOM 617 N N . ASP A 1 79 ? -0.450 1.723 -25.218 1.00 50.19 79 ASP A N 1
ATOM 618 C CA . ASP A 1 79 ? 0.366 2.896 -25.485 1.00 50.19 79 ASP A CA 1
ATOM 619 C C . ASP A 1 79 ? -0.471 3.874 -26.321 1.00 50.19 79 ASP A C 1
ATOM 621 O O . ASP A 1 79 ? -0.731 3.665 -27.508 1.00 50.19 79 ASP A O 1
ATOM 625 N N . GLY A 1 80 ? -0.961 4.924 -25.661 1.00 51.09 80 GLY A N 1
ATOM 626 C CA . GLY A 1 80 ? -1.618 6.053 -26.303 1.00 51.09 80 GLY A CA 1
ATOM 627 C C . GLY A 1 80 ? -0.597 6.871 -27.091 1.00 51.09 80 GLY A C 1
ATOM 628 O O . GLY A 1 80 ? 0.416 7.293 -26.539 1.00 51.09 80 GLY A O 1
ATOM 629 N N . THR A 1 81 ? -0.908 7.047 -28.374 1.00 44.78 81 THR A N 1
ATOM 630 C CA . THR A 1 81 ? -0.266 7.883 -29.406 1.00 44.78 81 THR A CA 1
ATOM 631 C C . THR A 1 81 ? 0.293 9.218 -28.936 1.00 44.78 81 THR A C 1
ATOM 633 O O . THR A 1 81 ? -0.436 9.913 -28.189 1.00 44.78 81 THR A O 1
#

Sequence (81 aa):
RKHGIPFALATSSGSASFDMKTSRHKEFFSLFSHIVLGDDPEVQHGKPDPDIFLACAKRFSPPPAMEKKEHYMAFPTEDGT

Radius of gyration: 14.41 Å; Cα contacts (8 Å, |Δi|>4): 78; chains: 1; bounding box: 30×35×39 Å